Protein AF-A0AAD6QCT1-F1 (afdb_monomer_lite)

Secondary structure (DSSP, 8-state):
-HHHHHHTT--SHHHHHHHHHHHHHHS-GGGHHHHHHHHHHHHHHHHHHHH-----------------

Foldseek 3Di:
DLVCCVVVVVLDPVSLVVVLVVVPVVDDPVCNVVSVVVSVVSVCVSVVVVVPPPPPPPPPDDDDDDDD

Sequence (68 aa):
MLQMVVEKNIYSRNDLEELLNCFLELNSPCHHSVIVQAFTEIWNEIISKRIVKKPCAQLDVSQKMKES

Radius of gyration: 19.62 Å; chains: 1; bounding box: 40×41×54 Å

pLDDT: mean 74.62, std 19.1, range [39.81, 96.56]

InterPro domains:
  IPR006458 Ovate protein family, C-terminal [PF04844] (1-46)
  IPR006458 Ovate protein family, C-terminal [PS51754] (1-45)
  IPR038933 Ovate protein family [PTHR33057] (1-46)

Structure (mmCIF, N/CA/C/O backbone):
data_AF-A0AAD6QCT1-F1
#
_entry.id   AF-A0AAD6QCT1-F1
#
loop_
_atom_site.group_PDB
_atom_site.id
_atom_site.type_symbol
_atom_site.label_atom_id
_atom_site.label_alt_id
_atom_site.label_comp_id
_atom_site.label_asym_id
_atom_site.label_entity_id
_atom_site.label_seq_id
_atom_site.pdbx_PDB_ins_code
_atom_site.Cartn_x
_atom_site.Cartn_y
_atom_site.Cartn_z
_atom_site.occupancy
_atom_site.B_iso_or_equiv
_atom_site.auth_seq_id
_atom_site.auth_comp_id
_atom_site.auth_asym_id
_atom_site.auth_atom_id
_atom_site.pdbx_PDB_model_num
ATOM 1 N N . MET A 1 1 ? 2.649 -7.121 2.735 1.00 75.31 1 MET A N 1
ATOM 2 C CA . MET A 1 1 ? 2.346 -5.673 2.792 1.00 75.31 1 MET A CA 1
ATOM 3 C C . MET A 1 1 ? 1.434 -5.333 3.973 1.00 75.31 1 MET A C 1
ATOM 5 O O . MET A 1 1 ? 1.859 -4.573 4.827 1.00 75.31 1 MET A O 1
ATOM 9 N N . LEU A 1 2 ? 0.263 -5.974 4.117 1.00 67.94 2 LEU A N 1
ATOM 10 C CA . LEU A 1 2 ? -0.662 -5.740 5.242 1.00 67.94 2 LEU A CA 1
ATOM 11 C C . LEU A 1 2 ? -0.041 -5.928 6.644 1.00 67.94 2 LEU A C 1
ATOM 13 O O . LEU A 1 2 ? -0.293 -5.115 7.526 1.00 67.94 2 LEU A O 1
ATOM 17 N N . GLN A 1 3 ? 0.797 -6.953 6.853 1.00 71.81 3 GLN A N 1
ATOM 18 C CA . GLN A 1 3 ? 1.451 -7.159 8.156 1.00 71.81 3 GLN A CA 1
ATOM 19 C C . GLN A 1 3 ? 2.355 -5.984 8.562 1.00 71.81 3 GLN A C 1
ATOM 21 O O . GLN A 1 3 ? 2.262 -5.522 9.692 1.00 71.81 3 GLN A O 1
ATOM 26 N N . MET A 1 4 ? 3.125 -5.412 7.627 1.00 76.44 4 MET A N 1
ATOM 27 C CA . MET A 1 4 ? 3.975 -4.245 7.908 1.00 76.44 4 MET A CA 1
ATOM 28 C C . MET A 1 4 ? 3.165 -3.008 8.298 1.00 76.44 4 MET A C 1
ATOM 30 O O . MET A 1 4 ? 3.579 -2.262 9.178 1.00 76.44 4 MET A O 1
ATOM 34 N N . VAL A 1 5 ? 2.017 -2.794 7.650 1.00 76.44 5 VAL A N 1
ATOM 35 C CA . VAL A 1 5 ? 1.125 -1.660 7.932 1.00 76.44 5 VAL A CA 1
ATOM 36 C C . VAL A 1 5 ? 0.595 -1.735 9.370 1.00 76.44 5 VAL A C 1
ATOM 38 O O . VAL A 1 5 ? 0.596 -0.730 10.079 1.00 76.44 5 VAL A O 1
ATOM 41 N N . VAL A 1 6 ? 0.216 -2.933 9.829 1.00 72.38 6 VAL A N 1
ATOM 42 C CA . VAL A 1 6 ? -0.278 -3.173 11.197 1.00 72.38 6 VAL A CA 1
ATOM 43 C C . VAL A 1 6 ? 0.849 -3.078 12.229 1.00 72.38 6 VAL A C 1
ATOM 45 O O . VAL A 1 6 ? 0.705 -2.391 13.238 1.00 72.38 6 VAL A O 1
ATOM 48 N N . GLU A 1 7 ? 1.992 -3.717 11.972 1.00 75.62 7 GLU A N 1
ATOM 49 C CA . GLU A 1 7 ? 3.136 -3.725 12.895 1.00 75.62 7 GLU A CA 1
ATOM 50 C C . GLU A 1 7 ? 3.756 -2.336 13.081 1.00 75.62 7 GLU A C 1
ATOM 52 O O . GLU A 1 7 ? 4.145 -1.972 14.190 1.00 75.62 7 GLU A O 1
ATOM 57 N N . LYS A 1 8 ? 3.825 -1.532 12.012 1.00 76.06 8 LYS A N 1
ATOM 58 C CA . LYS A 1 8 ? 4.374 -0.168 12.060 1.00 76.06 8 LYS A CA 1
ATOM 59 C C . LYS A 1 8 ? 3.339 0.905 12.408 1.00 76.06 8 LYS A C 1
ATOM 61 O O . LYS A 1 8 ? 3.685 2.079 12.406 1.00 76.06 8 LYS A O 1
ATOM 66 N N . ASN A 1 9 ? 2.106 0.521 12.748 1.00 72.25 9 ASN A N 1
ATOM 67 C CA . ASN A 1 9 ? 1.008 1.432 13.095 1.00 72.25 9 ASN A CA 1
ATOM 68 C C . ASN A 1 9 ? 0.721 2.518 12.031 1.00 72.25 9 ASN A C 1
ATOM 70 O O . ASN A 1 9 ? 0.352 3.645 12.360 1.00 72.25 9 ASN A O 1
ATOM 74 N N . ILE A 1 10 ? 0.858 2.170 10.749 1.00 75.94 10 ILE A N 1
ATOM 75 C CA . ILE A 1 10 ? 0.614 3.060 9.604 1.00 75.94 10 ILE A CA 1
ATOM 76 C C . ILE A 1 10 ? -0.895 3.059 9.323 1.00 75.94 10 ILE A C 1
ATOM 78 O O . ILE A 1 10 ? -1.409 2.237 8.569 1.00 75.94 10 ILE A O 1
ATOM 82 N N . TYR A 1 11 ? -1.639 3.937 9.996 1.00 71.69 11 TYR A N 1
ATOM 83 C CA . TYR A 1 11 ? -3.111 3.933 9.960 1.00 71.69 11 TYR A CA 1
ATOM 84 C C . TYR A 1 11 ? -3.743 5.228 9.459 1.00 71.69 11 TYR A C 1
ATOM 86 O O . TYR A 1 11 ? -4.974 5.270 9.287 1.00 71.69 11 TYR A O 1
ATOM 94 N N . SER A 1 12 ? -2.939 6.279 9.288 1.00 80.62 12 SER A N 1
ATOM 95 C CA . SER A 1 12 ? -3.392 7.533 8.703 1.00 80.62 12 SER A CA 1
ATOM 96 C C . SER A 1 12 ? -3.380 7.435 7.177 1.00 80.62 12 SER A C 1
ATOM 98 O O . SER A 1 12 ? -2.684 6.604 6.593 1.00 80.62 12 SER A O 1
ATOM 100 N N . ARG A 1 13 ? -4.184 8.279 6.521 1.00 79.62 13 ARG A N 1
ATOM 101 C CA . ARG A 1 13 ? -4.184 8.376 5.057 1.00 79.62 13 ARG A CA 1
ATOM 102 C C . ARG A 1 13 ?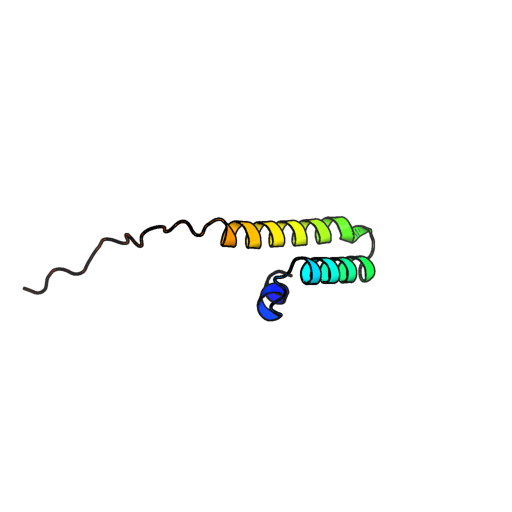 -2.796 8.744 4.538 1.00 79.62 13 ARG A C 1
ATOM 104 O O . ARG A 1 13 ? -2.321 8.106 3.609 1.00 79.62 13 ARG A O 1
ATOM 111 N N . ASN A 1 14 ? -2.177 9.734 5.174 1.00 84.62 14 ASN A N 1
ATOM 112 C CA . ASN A 1 14 ? -0.898 10.290 4.762 1.00 84.62 14 ASN A CA 1
ATOM 113 C C . ASN A 1 14 ? 0.218 9.244 4.847 1.00 84.62 14 ASN A C 1
ATOM 115 O O . ASN A 1 14 ? 0.946 9.080 3.879 1.00 84.62 14 ASN A O 1
ATOM 119 N N . ASP A 1 15 ? 0.293 8.466 5.932 1.00 85.44 15 ASP A N 1
ATOM 120 C CA . ASP A 1 15 ? 1.350 7.452 6.072 1.00 85.44 15 ASP A CA 1
ATOM 121 C C . ASP A 1 15 ? 1.204 6.327 5.028 1.00 85.44 15 ASP A C 1
ATOM 123 O O . ASP A 1 15 ? 2.190 5.778 4.542 1.00 85.44 15 ASP A O 1
ATOM 127 N N . LEU A 1 16 ? -0.035 5.969 4.668 1.00 84.94 16 LEU A N 1
ATOM 128 C CA . LEU A 1 16 ? -0.326 4.980 3.624 1.00 84.94 16 LEU A CA 1
ATOM 129 C C . LEU A 1 16 ? 0.002 5.507 2.221 1.00 84.94 16 LEU A C 1
ATOM 131 O O . LEU A 1 16 ? 0.484 4.743 1.387 1.00 84.94 16 LEU A O 1
ATOM 135 N N . GLU A 1 17 ? -0.254 6.789 1.970 1.00 89.31 17 GLU A N 1
ATOM 136 C CA . GLU A 1 17 ? 0.070 7.466 0.713 1.00 89.31 17 GLU A CA 1
ATOM 137 C C . GLU A 1 17 ? 1.584 7.631 0.533 1.00 89.31 17 GLU A C 1
ATOM 139 O O . GLU A 1 17 ? 2.114 7.286 -0.521 1.00 89.31 17 GLU A O 1
ATOM 144 N N . GLU A 1 18 ? 2.303 8.054 1.576 1.00 90.62 18 GLU A N 1
ATOM 145 C CA . GLU A 1 18 ? 3.769 8.101 1.571 1.00 90.62 18 GLU A CA 1
ATOM 146 C C . GLU A 1 18 ? 4.369 6.712 1.349 1.00 90.62 18 GLU A C 1
ATOM 148 O O . GLU A 1 18 ? 5.252 6.544 0.507 1.00 90.62 18 GLU A O 1
ATOM 153 N N . LEU A 1 19 ? 3.845 5.686 2.028 1.00 90.81 19 LEU A N 1
ATOM 154 C CA . LEU A 1 19 ? 4.303 4.314 1.840 1.00 90.81 19 LEU A CA 1
ATOM 155 C C . LEU A 1 19 ? 4.059 3.829 0.403 1.00 90.81 19 LEU A C 1
ATOM 157 O O . LEU A 1 19 ? 4.947 3.214 -0.185 1.00 90.81 19 LEU A O 1
ATOM 161 N N . LEU A 1 20 ? 2.889 4.113 -0.178 1.00 92.25 20 LEU A N 1
ATOM 162 C CA . LEU A 1 20 ? 2.590 3.787 -1.575 1.00 92.25 20 LEU A CA 1
ATOM 163 C C . LEU A 1 20 ? 3.590 4.460 -2.519 1.00 92.25 20 LEU A C 1
ATOM 165 O O . LEU A 1 20 ? 4.158 3.781 -3.374 1.00 92.25 20 LEU A O 1
ATOM 169 N N . ASN A 1 21 ? 3.850 5.755 -2.331 1.00 93.38 21 ASN A N 1
ATOM 170 C CA . ASN A 1 21 ? 4.811 6.499 -3.142 1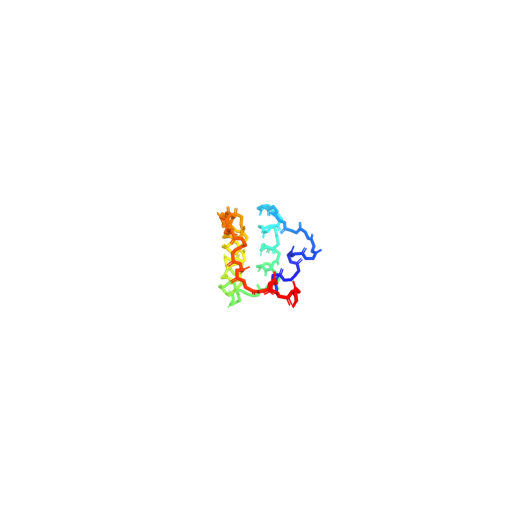.00 93.38 21 ASN A CA 1
ATOM 171 C C . ASN A 1 21 ? 6.214 5.886 -3.053 1.00 93.38 21 ASN A C 1
ATOM 173 O O . ASN A 1 21 ? 6.826 5.639 -4.091 1.00 93.38 21 ASN A O 1
ATOM 177 N N . CYS A 1 22 ? 6.677 5.508 -1.856 1.00 93.62 22 CYS A N 1
ATOM 178 C CA . CYS A 1 22 ? 7.949 4.796 -1.708 1.00 93.62 22 CYS A CA 1
ATOM 179 C C . CYS A 1 22 ? 7.978 3.484 -2.507 1.00 93.62 22 CYS A C 1
ATOM 181 O O . CYS A 1 22 ? 8.973 3.179 -3.160 1.00 93.62 22 CYS A O 1
ATOM 183 N N . PHE A 1 23 ? 6.900 2.693 -2.493 1.00 93.38 23 PHE A N 1
ATOM 184 C CA . PHE A 1 23 ? 6.844 1.455 -3.278 1.00 93.38 23 PHE A CA 1
ATOM 185 C C . PHE A 1 23 ? 6.829 1.714 -4.788 1.00 93.38 23 PHE A C 1
ATOM 187 O O . PHE A 1 23 ? 7.430 0.937 -5.529 1.00 93.38 23 PHE A O 1
ATOM 194 N N . LEU A 1 24 ? 6.181 2.779 -5.257 1.00 94.31 24 LEU A N 1
ATOM 195 C CA . LEU A 1 24 ? 6.174 3.137 -6.677 1.00 94.31 24 LEU A CA 1
ATOM 196 C C . LEU A 1 24 ? 7.549 3.625 -7.151 1.00 94.31 24 LEU A C 1
ATOM 198 O O . LEU A 1 24 ? 7.979 3.239 -8.234 1.00 94.31 24 LEU A O 1
ATOM 202 N N . GLU A 1 25 ? 8.265 4.403 -6.341 1.00 95.69 25 GLU A N 1
ATOM 203 C CA . GLU A 1 25 ? 9.623 4.868 -6.661 1.00 95.69 25 GLU A CA 1
ATOM 204 C C . GLU A 1 25 ? 10.658 3.735 -6.643 1.00 95.69 25 GLU A C 1
ATOM 206 O O . GLU A 1 25 ? 11.565 3.700 -7.473 1.00 95.69 25 GLU A O 1
ATOM 211 N N . LEU A 1 26 ? 10.516 2.781 -5.718 1.00 94.75 26 LEU A N 1
ATOM 212 C CA . LEU A 1 26 ? 11.450 1.660 -5.567 1.00 94.75 26 LEU A CA 1
ATOM 213 C C . LEU A 1 26 ? 11.258 0.549 -6.608 1.00 94.75 26 LEU A C 1
ATOM 215 O O . LEU A 1 26 ? 12.127 -0.314 -6.736 1.00 94.75 26 LEU A O 1
ATOM 219 N N . ASN A 1 27 ? 10.134 0.528 -7.329 1.00 93.38 27 ASN A N 1
ATOM 220 C CA . ASN A 1 27 ? 9.793 -0.554 -8.249 1.00 93.38 27 ASN A CA 1
ATOM 221 C C . ASN A 1 27 ? 9.587 -0.052 -9.679 1.00 93.38 27 ASN A C 1
ATOM 223 O O . ASN A 1 27 ? 9.063 1.031 -9.923 1.00 93.38 27 ASN A O 1
ATOM 227 N N . SER A 1 28 ? 9.947 -0.896 -10.646 1.00 94.69 28 SER A N 1
ATOM 228 C CA . SER A 1 28 ? 9.688 -0.631 -12.062 1.00 94.69 28 SER A CA 1
ATOM 229 C C . SER A 1 28 ? 8.182 -0.447 -12.337 1.00 94.69 28 SER A C 1
ATOM 231 O O . SER A 1 28 ? 7.370 -1.142 -11.712 1.00 94.69 28 SER A O 1
ATOM 233 N N . PRO A 1 29 ? 7.790 0.394 -13.319 1.00 94.56 29 PRO A N 1
ATOM 234 C CA . PRO A 1 29 ? 6.391 0.610 -13.695 1.00 94.56 29 PRO A CA 1
ATOM 235 C C . PRO A 1 29 ? 5.588 -0.661 -13.993 1.00 94.56 29 PRO A C 1
ATOM 237 O O . PRO A 1 29 ? 4.375 -0.686 -13.799 1.00 94.56 29 PRO A O 1
ATOM 240 N N . CYS A 1 30 ? 6.246 -1.750 -14.408 1.00 96.56 30 CYS A N 1
ATOM 241 C CA . CYS A 1 30 ? 5.586 -3.041 -14.625 1.00 96.56 30 CYS A CA 1
ATOM 242 C C . CYS A 1 30 ? 4.954 -3.636 -13.352 1.00 96.56 30 CYS A C 1
ATOM 244 O O . CYS A 1 30 ? 4.033 -4.443 -13.456 1.00 96.56 30 CYS A O 1
ATOM 246 N N . HIS A 1 31 ? 5.412 -3.234 -12.164 1.00 93.81 31 HIS A N 1
ATOM 247 C CA . HIS A 1 31 ? 4.873 -3.675 -10.876 1.00 93.81 31 HIS A CA 1
ATOM 248 C C . HIS A 1 31 ? 3.872 -2.684 -10.268 1.00 93.81 31 HIS A C 1
ATOM 250 O O . HIS A 1 31 ? 3.224 -3.004 -9.274 1.00 93.81 31 HIS A O 1
ATOM 256 N N . HIS A 1 32 ? 3.706 -1.488 -10.839 1.00 95.12 32 HIS A N 1
ATOM 257 C CA . HIS A 1 32 ? 2.862 -0.447 -10.238 1.00 95.12 32 HIS A CA 1
ATOM 258 C C . HIS A 1 32 ? 1.397 -0.869 -10.132 1.00 95.12 32 HIS A C 1
ATOM 260 O O . HIS A 1 32 ? 0.766 -0.607 -9.113 1.00 95.12 32 HIS A O 1
ATOM 266 N N . SER A 1 33 ? 0.869 -1.586 -11.127 1.00 94.38 33 SER A N 1
ATOM 267 C CA . SER A 1 33 ? -0.523 -2.056 -11.114 1.00 94.38 33 SER A CA 1
ATOM 268 C C . SER A 1 33 ? -0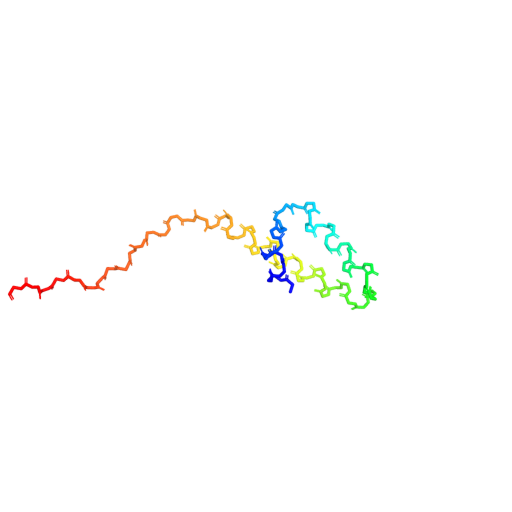.818 -2.981 -9.929 1.00 94.38 33 SER A C 1
ATOM 270 O O . SER A 1 33 ? -1.798 -2.770 -9.215 1.00 94.38 33 SER A O 1
ATOM 272 N N . VAL A 1 34 ? 0.055 -3.961 -9.668 1.00 95.19 34 VAL A N 1
ATOM 273 C CA . VAL A 1 34 ? -0.107 -4.897 -8.544 1.00 95.19 34 VAL A CA 1
ATOM 274 C C . VAL A 1 34 ? 0.120 -4.215 -7.193 1.00 95.19 34 VAL A C 1
ATOM 276 O O . VAL A 1 34 ? -0.562 -4.536 -6.221 1.00 95.19 34 VAL A O 1
ATOM 279 N N . ILE A 1 35 ? 1.022 -3.229 -7.127 1.00 94.38 35 ILE A N 1
ATOM 280 C CA . ILE A 1 35 ? 1.250 -2.424 -5.920 1.00 94.38 35 ILE A CA 1
ATOM 281 C C . ILE A 1 35 ? -0.012 -1.618 -5.585 1.00 94.38 35 ILE A C 1
ATOM 283 O O . ILE A 1 35 ? -0.538 -1.738 -4.480 1.00 94.38 35 ILE A O 1
ATOM 287 N N . VAL A 1 36 ? -0.548 -0.852 -6.540 1.00 93.31 36 VAL A N 1
ATOM 288 C CA . VAL A 1 36 ? -1.760 -0.038 -6.340 1.00 93.31 36 VAL A CA 1
ATOM 289 C C . VAL A 1 36 ? -2.956 -0.910 -5.956 1.00 93.31 36 VAL A C 1
ATOM 291 O O . VAL A 1 36 ? -3.717 -0.548 -5.054 1.00 93.31 36 VAL A O 1
ATOM 294 N N . GLN A 1 37 ? -3.107 -2.082 -6.581 1.00 93.81 37 GLN A N 1
ATOM 295 C CA . GLN A 1 37 ? -4.158 -3.032 -6.223 1.00 93.81 37 GLN A CA 1
ATOM 296 C C . GLN A 1 37 ? -4.036 -3.487 -4.760 1.00 93.81 37 GLN A C 1
ATOM 298 O O . GLN A 1 37 ? -5.007 -3.391 -4.011 1.00 93.81 37 GLN A O 1
ATOM 303 N N . ALA A 1 38 ? -2.845 -3.904 -4.321 1.00 91.06 38 ALA A N 1
ATOM 304 C CA . ALA A 1 38 ? -2.628 -4.352 -2.946 1.00 91.06 38 ALA A CA 1
ATOM 305 C C . ALA A 1 38 ? -2.922 -3.246 -1.915 1.00 91.06 38 ALA A C 1
ATOM 307 O O . ALA A 1 38 ? -3.555 -3.502 -0.891 1.00 91.06 38 ALA A O 1
ATOM 308 N N . PHE A 1 39 ? -2.511 -2.004 -2.184 1.00 90.81 39 PHE A N 1
ATOM 309 C CA . PHE A 1 39 ? -2.826 -0.863 -1.315 1.00 90.81 39 PHE A CA 1
ATOM 310 C C . PHE A 1 39 ? -4.327 -0.545 -1.282 1.00 90.81 39 PHE A C 1
ATOM 312 O O . PHE A 1 39 ? -4.861 -0.221 -0.220 1.00 90.81 39 PHE A O 1
ATOM 319 N N . THR A 1 40 ? -5.026 -0.698 -2.409 1.00 90.62 40 THR A N 1
ATOM 320 C CA . THR A 1 40 ? -6.485 -0.522 -2.494 1.00 90.62 40 THR A CA 1
ATOM 321 C C . THR A 1 40 ? -7.222 -1.567 -1.654 1.00 90.62 40 THR A C 1
ATOM 323 O O . THR A 1 40 ? -8.142 -1.230 -0.907 1.00 90.62 40 THR A O 1
ATOM 326 N N . GLU A 1 41 ? -6.798 -2.830 -1.717 1.00 88.81 41 GLU A N 1
ATOM 327 C CA . GLU A 1 41 ? -7.347 -3.910 -0.889 1.00 88.81 41 GLU A CA 1
ATOM 328 C C . GLU A 1 41 ? -7.123 -3.639 0.606 1.00 88.81 41 GLU A C 1
ATOM 330 O O . GLU A 1 41 ? -8.059 -3.736 1.397 1.00 88.81 41 GLU A O 1
ATOM 335 N N . ILE A 1 42 ? -5.922 -3.201 0.998 1.00 85.81 42 ILE A N 1
ATOM 336 C CA . ILE A 1 42 ? -5.609 -2.828 2.389 1.00 85.81 42 ILE A CA 1
ATOM 337 C C . ILE A 1 42 ? -6.495 -1.671 2.866 1.00 85.81 42 ILE A C 1
ATOM 339 O O . ILE A 1 42 ? -7.023 -1.714 3.978 1.00 85.81 42 ILE A O 1
ATOM 343 N N . TRP A 1 43 ? -6.689 -0.647 2.033 1.00 84.62 43 TRP A N 1
ATOM 344 C CA . TRP A 1 43 ? -7.550 0.491 2.350 1.00 84.62 43 TRP A CA 1
ATOM 345 C C . TRP A 1 43 ? -9.001 0.057 2.574 1.00 84.62 43 TRP A C 1
ATOM 347 O O . TRP A 1 43 ? -9.623 0.439 3.569 1.00 84.62 43 TRP A O 1
ATOM 357 N N . ASN A 1 44 ? -9.516 -0.801 1.692 1.00 84.31 44 ASN A N 1
ATOM 358 C CA . ASN A 1 44 ? -10.854 -1.371 1.809 1.00 84.31 44 ASN A CA 1
ATOM 359 C C . ASN A 1 44 ? -10.998 -2.244 3.055 1.00 84.31 44 ASN A C 1
ATOM 361 O O . ASN A 1 44 ? -12.017 -2.148 3.727 1.00 84.31 44 ASN A O 1
ATOM 365 N N . GLU A 1 45 ? -9.989 -3.031 3.423 1.00 82.62 45 GLU A N 1
ATOM 366 C CA . GLU A 1 45 ? -9.985 -3.818 4.661 1.00 82.62 45 GLU A CA 1
ATOM 367 C C . GLU A 1 45 ? -9.983 -2.930 5.912 1.00 82.62 45 GLU A C 1
ATOM 369 O O . GLU A 1 45 ? -10.732 -3.184 6.856 1.00 82.62 45 GLU A O 1
ATOM 374 N N . ILE A 1 46 ? -9.192 -1.853 5.935 1.00 78.62 46 ILE A N 1
ATOM 375 C CA . ILE A 1 46 ? -9.164 -0.895 7.053 1.00 78.62 46 ILE A CA 1
ATOM 376 C C . ILE A 1 46 ? -10.513 -0.183 7.178 1.00 78.62 46 ILE A C 1
ATOM 378 O O . ILE A 1 46 ? -11.051 -0.073 8.281 1.00 78.62 46 ILE A O 1
ATOM 382 N N . ILE A 1 47 ? -11.078 0.287 6.063 1.00 75.69 47 ILE A N 1
ATOM 383 C CA . ILE A 1 47 ? -12.393 0.930 6.040 1.00 75.69 47 ILE A CA 1
ATOM 384 C C . ILE A 1 47 ? -13.483 -0.069 6.416 1.00 75.69 47 ILE A C 1
ATOM 386 O O . ILE A 1 47 ? -14.288 0.235 7.285 1.00 75.69 47 ILE A O 1
ATOM 390 N N . SER A 1 48 ? -13.496 -1.267 5.842 1.00 75.06 48 SER A N 1
ATOM 391 C CA . SER A 1 48 ? -14.487 -2.306 6.134 1.00 75.06 48 SER A CA 1
ATOM 392 C C . SER A 1 48 ? -14.436 -2.719 7.606 1.00 75.06 48 SER A C 1
ATOM 394 O O . SER A 1 48 ? -15.468 -2.752 8.269 1.00 75.06 48 SER A O 1
ATOM 396 N N . LYS A 1 49 ? -13.248 -2.885 8.200 1.00 62.91 49 LYS A N 1
ATOM 397 C CA . LYS A 1 49 ? -13.102 -3.150 9.646 1.00 62.91 49 LYS A CA 1
ATOM 398 C C . LYS A 1 49 ? -13.511 -1.969 10.531 1.00 62.91 49 LYS A C 1
ATOM 400 O O . LYS A 1 49 ? -13.928 -2.181 11.668 1.00 62.91 49 LYS A O 1
ATOM 405 N N . ARG A 1 50 ? -13.411 -0.728 10.040 1.00 58.38 50 ARG A N 1
ATOM 406 C CA . ARG A 1 50 ? -13.865 0.482 10.754 1.00 58.38 50 ARG A CA 1
ATOM 407 C C . ARG A 1 50 ? -15.368 0.743 10.591 1.00 58.38 50 ARG A C 1
ATOM 409 O O . ARG A 1 50 ? -15.991 1.228 11.530 1.00 58.38 50 ARG A O 1
ATOM 416 N N . ILE A 1 51 ? -15.952 0.407 9.441 1.00 55.38 51 ILE A N 1
ATOM 417 C CA . ILE A 1 51 ? -17.374 0.600 9.114 1.00 55.38 51 ILE A CA 1
ATOM 418 C C . ILE A 1 51 ? -18.221 -0.590 9.597 1.00 55.38 51 ILE A C 1
ATOM 420 O O . ILE A 1 51 ? -19.379 -0.415 9.968 1.00 55.38 51 ILE A O 1
ATOM 424 N N . VAL A 1 52 ? -17.641 -1.788 9.716 1.00 46.34 52 VAL A N 1
ATOM 425 C CA . VAL A 1 52 ? -18.264 -2.969 10.331 1.00 46.3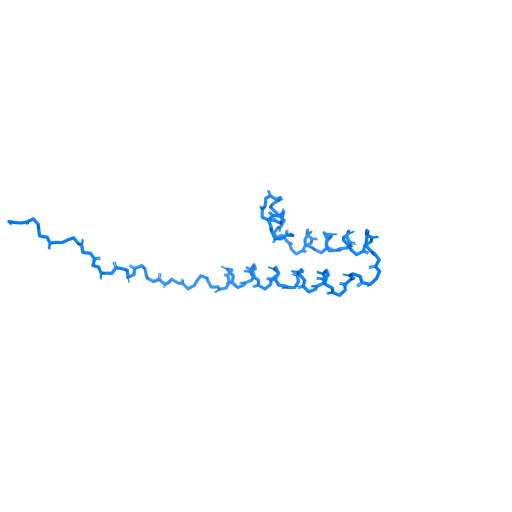4 52 VAL A CA 1
ATOM 426 C C . VAL A 1 52 ? -17.792 -3.129 11.783 1.00 46.34 52 VAL A C 1
ATOM 428 O O . VAL A 1 52 ? -17.390 -4.201 12.219 1.00 46.34 52 VAL A O 1
ATOM 431 N N . LYS A 1 53 ? -17.942 -2.083 12.604 1.00 47.84 53 LYS A N 1
ATOM 432 C CA . LYS A 1 53 ? -18.465 -2.330 13.956 1.00 47.84 53 LYS A CA 1
ATOM 433 C C . LYS A 1 53 ? -19.985 -2.292 13.885 1.00 47.84 53 LYS A C 1
ATOM 435 O O . LYS A 1 53 ? -20.627 -1.368 14.369 1.00 47.84 53 LYS A O 1
ATOM 440 N N . LYS A 1 54 ? -20.572 -3.332 13.288 1.00 41.81 54 LYS A N 1
ATOM 441 C CA . LYS A 1 54 ? -21.900 -3.756 13.735 1.00 41.81 54 LYS A CA 1
ATOM 442 C C . LYS A 1 54 ? -21.700 -4.391 15.117 1.00 41.81 54 LYS A C 1
ATOM 444 O O . LYS A 1 54 ? -20.782 -5.204 15.247 1.00 41.81 54 LYS A O 1
ATOM 449 N N . PRO A 1 55 ? -22.510 -4.067 16.140 1.00 46.78 55 PRO A N 1
ATOM 450 C CA . PRO A 1 55 ? -22.591 -4.895 17.330 1.00 46.78 55 PRO A CA 1
ATOM 451 C C . PRO A 1 55 ? -23.261 -6.200 16.899 1.00 46.78 55 PRO A C 1
ATOM 453 O O . PRO A 1 55 ? -24.479 -6.341 16.964 1.00 46.78 55 PRO A O 1
ATOM 456 N N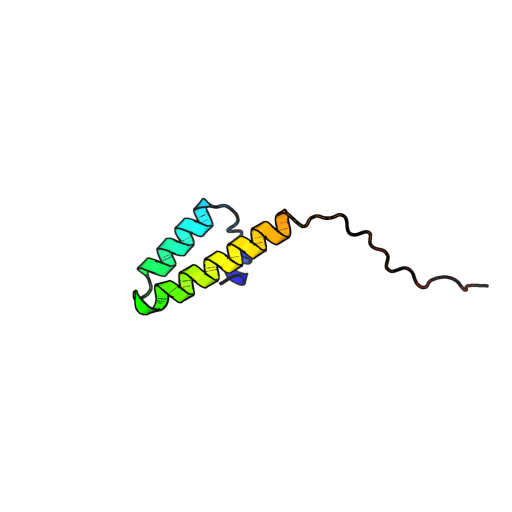 . CYS A 1 56 ? -22.483 -7.137 16.361 1.00 41.97 56 CYS A N 1
ATOM 457 C CA . CYS A 1 56 ? -22.976 -8.492 16.224 1.00 41.97 56 CYS A CA 1
ATOM 458 C C . CYS A 1 56 ? -22.927 -9.062 17.634 1.00 41.97 56 CYS A C 1
ATOM 460 O O . CYS A 1 56 ? -21.847 -9.317 18.166 1.00 41.97 56 CYS A O 1
ATOM 462 N N . ALA A 1 57 ? -24.098 -9.123 18.266 1.00 45.47 57 ALA A N 1
ATOM 463 C CA . ALA A 1 57 ? -24.299 -9.826 19.511 1.00 45.47 57 ALA A CA 1
ATOM 464 C C . ALA A 1 57 ? -23.510 -11.136 19.466 1.00 45.47 57 ALA A C 1
ATOM 466 O O . ALA A 1 57 ? -23.647 -11.930 18.533 1.00 45.47 57 ALA A O 1
ATOM 467 N N . GLN A 1 58 ? -22.679 -11.340 20.480 1.00 48.84 58 GLN A N 1
ATOM 468 C CA . GLN A 1 58 ? -22.165 -12.649 20.818 1.00 48.84 58 GLN A CA 1
ATOM 469 C C . GLN A 1 58 ? -23.372 -13.480 21.274 1.00 48.84 58 GLN A C 1
ATOM 471 O O . GLN A 1 58 ? -23.687 -13.560 22.454 1.00 48.84 58 GLN A O 1
ATOM 476 N N . LEU A 1 59 ? -24.117 -14.011 20.308 1.00 48.31 59 LEU A N 1
ATOM 477 C CA . LEU A 1 59 ? -25.071 -15.092 20.493 1.00 48.31 59 LEU A CA 1
ATOM 478 C C . LEU A 1 59 ? -24.387 -16.351 19.975 1.00 48.31 59 LEU A C 1
ATOM 480 O O . LEU A 1 59 ? -24.726 -16.875 18.920 1.00 48.31 59 LEU A O 1
ATOM 484 N N . ASP A 1 60 ? -23.396 -16.806 20.737 1.00 41.75 60 ASP A N 1
ATOM 485 C CA . ASP A 1 60 ? -23.172 -18.239 20.854 1.00 41.75 60 ASP A CA 1
ATOM 486 C C . ASP A 1 60 ? -23.979 -18.690 22.080 1.00 41.75 60 ASP A C 1
ATOM 488 O O . ASP A 1 60 ? -23.585 -18.496 23.233 1.00 41.75 60 ASP A O 1
ATOM 492 N N . VAL A 1 61 ? -25.209 -19.137 21.817 1.00 48.41 61 VAL A N 1
ATOM 493 C CA . VAL A 1 61 ? -26.097 -19.764 22.797 1.00 48.41 61 VAL A CA 1
ATOM 494 C C . VAL A 1 61 ? -25.937 -21.267 22.645 1.00 48.41 61 VAL A C 1
ATOM 496 O O . VAL A 1 61 ? -26.524 -21.829 21.722 1.00 48.41 61 VAL A O 1
ATOM 499 N N . SER A 1 62 ? -25.193 -21.890 23.568 1.00 39.81 62 SER A N 1
ATOM 500 C CA . SER A 1 62 ? -25.251 -23.305 24.018 1.00 39.81 62 SER A CA 1
ATOM 501 C C . SER A 1 62 ? -23.841 -23.771 24.401 1.00 39.81 62 SER A C 1
ATOM 503 O O . SER A 1 62 ? -22.940 -23.716 23.588 1.00 39.81 62 SER A O 1
ATOM 505 N N . GLN A 1 63 ? -23.505 -24.247 25.599 1.00 45.53 63 GLN A N 1
ATOM 506 C CA . GLN A 1 63 ? -24.273 -24.850 26.681 1.00 45.53 63 GLN A CA 1
ATOM 507 C C . GLN A 1 63 ? -23.481 -24.676 27.987 1.00 45.53 63 GLN A C 1
ATOM 509 O O . GLN A 1 63 ? -22.368 -25.183 28.118 1.00 45.53 63 GLN A O 1
ATOM 514 N N . LYS A 1 64 ? -24.093 -24.076 29.008 1.00 45.66 64 LYS A N 1
ATOM 515 C CA . LYS A 1 64 ? -23.814 -24.466 30.393 1.00 45.66 64 LYS A CA 1
ATOM 516 C C . LYS A 1 64 ? -25.104 -24.435 31.192 1.00 45.66 64 LYS A C 1
ATOM 518 O O . LYS A 1 64 ? -25.458 -23.421 31.769 1.00 45.66 64 LYS A O 1
ATOM 523 N N . MET A 1 65 ? -25.804 -25.565 31.186 1.00 46.72 65 MET A N 1
ATOM 524 C CA . MET A 1 65 ? -26.745 -25.954 32.235 1.00 46.72 65 MET A CA 1
ATOM 525 C C . MET A 1 65 ? -2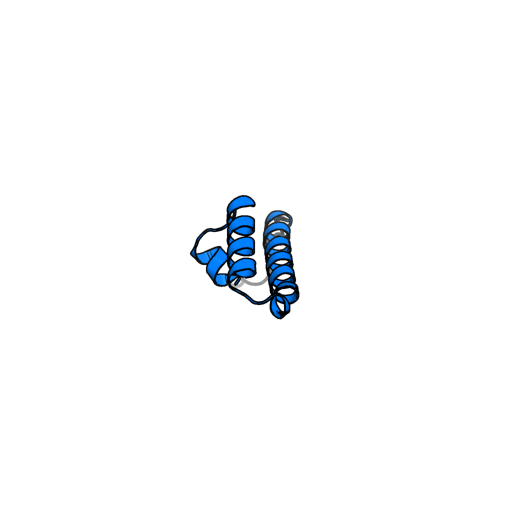6.925 -27.474 32.190 1.00 46.72 65 MET A C 1
ATOM 527 O O . MET A 1 65 ? -27.635 -28.001 31.338 1.00 46.72 65 MET A O 1
ATOM 531 N N . LYS A 1 66 ? -26.222 -28.160 33.092 1.00 49.19 66 LYS A N 1
ATOM 532 C CA . LYS A 1 66 ? -26.746 -29.225 33.958 1.00 49.19 66 LYS A CA 1
ATOM 533 C C . LYS A 1 66 ? -25.659 -29.573 34.978 1.00 49.19 66 LYS A C 1
ATOM 535 O O . LYS A 1 66 ? -24.914 -30.529 34.820 1.00 49.19 66 LYS A O 1
ATOM 540 N N . GLU A 1 67 ? -25.556 -28.728 35.997 1.00 41.22 67 GLU A N 1
ATOM 541 C CA . GLU A 1 67 ? -25.330 -29.213 37.355 1.00 41.22 67 GLU A CA 1
ATOM 542 C C . GLU A 1 67 ? -26.721 -29.294 37.988 1.00 41.22 67 GLU A C 1
ATOM 544 O O . GLU A 1 67 ? -27.375 -28.271 38.190 1.00 41.22 67 GLU A O 1
ATOM 549 N N . SER A 1 68 ? -27.204 -30.520 38.173 1.00 49.38 68 SER A N 1
ATOM 550 C CA . SER A 1 68 ? -28.065 -30.939 39.278 1.00 49.38 68 SER A CA 1
ATOM 551 C C . SER A 1 68 ? -28.004 -32.452 39.400 1.00 49.38 68 SER A C 1
ATOM 553 O O . SER A 1 68 ? -27.820 -33.116 38.353 1.00 49.38 68 SER A O 1
#

Organism: NCBI:txid444605